Protein AF-A0A2L2XY69-F1 (afdb_monomer_lite)

Organism: Parasteatoda tepidariorum (NCBI:txid114398)

Foldseek 3Di:
DDWDWDFAQFAIWIFDPPPPTDIDGQTGRKGWQDWDDDVVVQWIWTQMGPQRFTKIFRNVCSVCSVVVVNPPDPDDRMDTPPPDGPDPDWDWDDDPNDTDID

pLDDT: mean 90.72, std 9.27, range [58.34, 98.38]

Radius of gyration: 14.06 Å; chains: 1; bounding box: 37×28×40 Å

Structure (mmCIF, N/CA/C/O backbone):
data_AF-A0A2L2XY69-F1
#
_entry.id   AF-A0A2L2XY69-F1
#
loop_
_atom_site.group_PDB
_atom_site.id
_atom_site.type_symbol
_atom_site.label_atom_id
_atom_site.label_alt_id
_atom_site.label_comp_id
_atom_site.label_asym_id
_atom_site.label_entity_id
_atom_site.label_seq_id
_atom_site.pdbx_PDB_ins_code
_atom_site.Cartn_x
_atom_site.Cartn_y
_atom_site.Cartn_z
_atom_site.occupancy
_atom_site.B_iso_or_equiv
_atom_site.auth_seq_id
_atom_site.auth_comp_id
_atom_site.auth_asym_id
_atom_site.auth_atom_id
_atom_site.pdbx_PDB_model_num
ATOM 1 N N . GLY A 1 1 ? -3.193 1.862 -20.840 1.00 62.41 1 GLY A N 1
ATOM 2 C CA . GLY A 1 1 ? -3.247 0.504 -20.261 1.00 62.41 1 GLY A CA 1
ATOM 3 C C . GLY A 1 1 ? -3.417 0.600 -18.757 1.00 62.41 1 GLY A C 1
ATOM 4 O O . GLY A 1 1 ? -3.000 1.598 -18.188 1.00 62.41 1 GLY A O 1
ATOM 5 N N . VAL A 1 2 ? -4.047 -0.393 -18.125 1.00 80.25 2 VAL A N 1
ATOM 6 C CA . VAL A 1 2 ? -4.225 -0.457 -16.659 1.00 80.25 2 VAL A CA 1
ATOM 7 C C . VAL A 1 2 ? -3.011 -1.147 -16.033 1.00 80.25 2 VAL A C 1
ATOM 9 O O . VAL A 1 2 ? -2.671 -2.252 -16.456 1.00 80.25 2 VAL A O 1
ATOM 12 N N . ASN A 1 3 ? -2.389 -0.555 -15.016 1.00 89.44 3 ASN A N 1
ATOM 13 C CA . ASN A 1 3 ? -1.274 -1.176 -14.288 1.00 89.44 3 ASN A CA 1
ATOM 14 C C . ASN A 1 3 ? -1.784 -2.037 -13.125 1.00 89.44 3 ASN A C 1
ATOM 16 O O . ASN A 1 3 ? -2.880 -1.800 -12.623 1.00 89.44 3 ASN A O 1
ATOM 20 N N . LEU A 1 4 ? -1.009 -3.038 -12.701 1.00 92.69 4 LEU A N 1
ATOM 21 C CA . LEU A 1 4 ? -1.381 -3.912 -11.580 1.00 92.69 4 LEU A CA 1
ATOM 22 C C . LEU A 1 4 ? -0.454 -3.679 -10.388 1.00 92.69 4 LEU A C 1
ATOM 24 O O . LEU A 1 4 ? 0.762 -3.809 -10.521 1.00 92.69 4 LEU A O 1
ATOM 28 N N . LEU A 1 5 ? -1.029 -3.373 -9.225 1.00 95.62 5 LEU A N 1
ATOM 29 C CA . LEU A 1 5 ? -0.333 -3.393 -7.939 1.00 95.62 5 LEU A CA 1
ATOM 30 C C . LEU A 1 5 ? -0.499 -4.772 -7.305 1.00 95.62 5 LEU A C 1
ATOM 32 O O . LEU A 1 5 ? -1.617 -5.234 -7.090 1.00 95.62 5 LEU A O 1
ATOM 36 N N . ILE A 1 6 ? 0.618 -5.427 -7.010 1.00 96.81 6 ILE A N 1
ATOM 37 C CA . ILE A 1 6 ? 0.659 -6.811 -6.544 1.00 96.81 6 ILE A CA 1
ATOM 38 C C . ILE A 1 6 ? 1.343 -6.838 -5.183 1.00 96.81 6 ILE A C 1
ATOM 40 O O . ILE A 1 6 ? 2.532 -6.539 -5.055 1.00 96.81 6 ILE A O 1
ATOM 44 N N . GLY A 1 7 ? 0.571 -7.192 -4.162 1.00 97.62 7 GLY A N 1
ATOM 45 C CA . GLY A 1 7 ? 1.051 -7.444 -2.814 1.00 97.62 7 GLY A CA 1
ATOM 46 C C . GLY A 1 7 ? 1.463 -8.902 -2.694 1.00 97.62 7 GLY A C 1
ATOM 47 O O . GLY A 1 7 ? 0.748 -9.792 -3.145 1.00 97.62 7 GLY A O 1
ATOM 48 N N . THR A 1 8 ? 2.627 -9.147 -2.112 1.00 96.81 8 THR A N 1
ATOM 49 C CA . THR A 1 8 ? 3.166 -10.493 -1.903 1.00 96.81 8 THR A CA 1
ATOM 50 C C . THR A 1 8 ? 3.618 -10.654 -0.458 1.00 96.81 8 THR A C 1
ATOM 52 O O . THR A 1 8 ? 3.686 -9.689 0.308 1.00 96.81 8 THR A O 1
ATOM 55 N N . GLU A 1 9 ? 4.020 -11.869 -0.102 1.00 96.94 9 GLU A N 1
ATOM 56 C CA . GLU A 1 9 ? 4.717 -12.164 1.153 1.00 96.94 9 GLU A CA 1
ATOM 57 C C . GLU A 1 9 ? 6.010 -11.350 1.330 1.00 96.94 9 GLU A C 1
ATOM 59 O O . GLU A 1 9 ? 6.389 -11.003 2.447 1.00 96.94 9 GLU A O 1
ATOM 64 N N . ASN A 1 10 ? 6.654 -10.972 0.222 1.00 96.00 10 ASN A N 1
ATOM 65 C CA . ASN A 1 10 ? 7.995 -10.389 0.221 1.00 96.00 10 ASN A CA 1
ATOM 66 C C . ASN A 1 10 ? 8.027 -8.899 -0.137 1.00 96.00 10 ASN A C 1
ATOM 68 O O . ASN A 1 10 ? 9.092 -8.277 -0.082 1.00 96.00 10 ASN A O 1
ATOM 72 N N . GLY A 1 11 ? 6.897 -8.301 -0.510 1.00 97.56 11 GLY A N 1
ATOM 73 C CA . GLY A 1 11 ? 6.866 -6.906 -0.929 1.00 97.56 11 GLY A CA 1
ATOM 74 C C . GLY A 1 11 ? 5.673 -6.504 -1.783 1.00 97.56 11 GLY A C 1
ATOM 75 O O . GLY A 1 11 ? 4.787 -7.307 -2.071 1.00 97.56 11 GLY A O 1
ATOM 76 N N . LEU A 1 12 ? 5.707 -5.242 -2.209 1.00 98.00 12 LEU A N 1
ATOM 77 C CA . LEU A 1 12 ? 4.765 -4.631 -3.142 1.00 98.00 12 LEU A CA 1
ATOM 78 C C . LEU A 1 12 ? 5.450 -4.438 -4.494 1.00 98.00 12 LEU A C 1
ATOM 80 O O . LEU A 1 12 ? 6.543 -3.866 -4.559 1.00 98.00 12 LEU A O 1
ATOM 84 N N . MET A 1 13 ? 4.794 -4.875 -5.562 1.00 96.75 13 MET A N 1
ATOM 85 C CA . MET A 1 13 ? 5.267 -4.752 -6.937 1.00 96.75 13 MET A CA 1
ATOM 86 C C . MET A 1 13 ? 4.248 -4.008 -7.800 1.00 96.75 13 MET A C 1
ATOM 88 O O . MET A 1 13 ? 3.045 -4.125 -7.582 1.00 96.75 13 MET A O 1
ATOM 92 N N . LEU A 1 14 ? 4.727 -3.270 -8.799 1.00 95.12 14 LEU A N 1
ATOM 93 C CA . LEU A 1 14 ? 3.913 -2.738 -9.887 1.00 95.12 14 LEU A CA 1
ATOM 94 C C . LEU A 1 14 ? 4.259 -3.471 -11.180 1.00 95.12 14 LEU A C 1
ATOM 96 O O . LEU A 1 14 ? 5.414 -3.449 -11.598 1.00 95.12 14 LEU A O 1
ATOM 100 N N . LEU A 1 15 ? 3.259 -4.048 -11.841 1.00 94.25 15 LEU A N 1
ATOM 101 C CA . LEU A 1 15 ? 3.348 -4.460 -13.237 1.00 94.25 15 LEU A CA 1
ATOM 102 C C . LEU A 1 15 ? 2.797 -3.340 -14.125 1.00 94.25 15 LEU A C 1
ATOM 104 O O . LEU A 1 15 ? 1.587 -3.102 -14.181 1.00 94.25 15 LEU A O 1
ATOM 108 N N . ASP A 1 16 ? 3.702 -2.662 -14.821 1.00 91.12 16 ASP A N 1
ATOM 109 C CA . ASP A 1 16 ? 3.389 -1.654 -15.824 1.00 91.12 16 ASP A CA 1
ATOM 110 C C . ASP A 1 16 ? 3.042 -2.328 -17.155 1.00 91.12 16 ASP A C 1
ATOM 112 O O . ASP A 1 16 ? 3.892 -2.976 -17.770 1.00 91.12 16 ASP A O 1
ATOM 116 N N . ARG A 1 17 ? 1.787 -2.175 -17.591 1.00 90.19 17 ARG A N 1
ATOM 117 C CA . ARG A 1 17 ? 1.253 -2.735 -18.848 1.00 90.19 17 ARG A CA 1
ATOM 118 C C . ARG A 1 17 ? 1.014 -1.659 -19.909 1.00 90.19 17 ARG A C 1
ATOM 120 O O . ARG A 1 17 ? 0.251 -1.876 -20.847 1.00 90.19 17 ARG A O 1
ATOM 127 N N . SER A 1 18 ? 1.597 -0.472 -19.743 1.00 84.31 18 SER A N 1
ATOM 128 C CA . SER A 1 18 ? 1.512 0.601 -20.740 1.00 84.31 18 SER A CA 1
ATOM 129 C C . SER A 1 18 ? 2.449 0.393 -21.940 1.00 84.31 18 SER A C 1
ATOM 131 O O . SER A 1 18 ? 2.195 0.963 -22.997 1.00 84.31 18 SER A O 1
ATOM 133 N N . GLY A 1 19 ? 3.481 -0.451 -21.797 1.00 80.88 19 GLY A N 1
ATOM 134 C CA . GLY A 1 19 ? 4.436 -0.822 -22.851 1.00 80.88 19 GLY A CA 1
ATOM 135 C C . GLY A 1 19 ? 4.698 -2.334 -22.912 1.00 80.88 19 GLY A C 1
ATOM 136 O O . GLY A 1 19 ? 3.770 -3.127 -22.800 1.00 80.88 19 GLY A O 1
ATOM 137 N N . GLN A 1 20 ? 5.965 -2.750 -23.041 1.00 80.25 20 GLN A N 1
ATOM 138 C CA . GLN A 1 20 ? 6.368 -4.168 -23.173 1.00 80.25 20 GLN A CA 1
ATOM 139 C C . GLN A 1 20 ? 6.161 -5.045 -21.916 1.00 80.25 20 GLN A C 1
ATOM 141 O O . GLN A 1 20 ? 6.539 -6.211 -21.919 1.00 80.25 20 GLN A O 1
ATOM 146 N N . GLY A 1 21 ? 5.558 -4.515 -20.848 1.00 86.06 21 GLY A N 1
ATOM 147 C CA . GLY A 1 21 ? 5.423 -5.218 -19.573 1.00 86.06 21 GLY A CA 1
ATOM 148 C C . GLY A 1 21 ? 6.694 -5.099 -18.737 1.00 86.06 21 GLY A C 1
ATOM 149 O O . GLY A 1 21 ? 7.702 -5.738 -19.023 1.00 86.06 21 GLY A O 1
ATOM 150 N N . LYS A 1 22 ? 6.664 -4.283 -17.681 1.00 91.31 22 LYS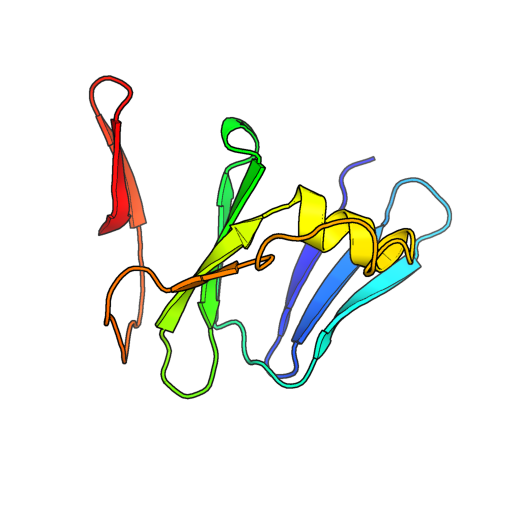 A N 1
ATOM 151 C CA . LYS A 1 22 ? 7.802 -4.141 -16.761 1.00 91.31 22 LYS A CA 1
ATOM 152 C C . LYS A 1 22 ? 7.353 -4.248 -15.316 1.00 91.31 22 LYS A C 1
ATOM 154 O O . LYS A 1 22 ? 6.347 -3.660 -14.931 1.00 91.31 22 LYS A O 1
ATOM 159 N N . VAL A 1 23 ? 8.114 -4.993 -14.520 1.00 92.81 23 VAL A N 1
ATOM 160 C CA . VAL A 1 23 ? 7.859 -5.163 -13.087 1.00 92.81 23 VAL A CA 1
ATOM 161 C C . VAL A 1 23 ? 8.795 -4.259 -12.294 1.00 92.81 23 VAL A C 1
ATOM 163 O O . VAL A 1 23 ? 10.010 -4.280 -12.490 1.00 92.81 23 VAL A O 1
ATOM 166 N N . TYR A 1 24 ? 8.227 -3.478 -11.382 1.00 93.69 24 TYR A N 1
ATOM 167 C CA . TYR A 1 24 ? 8.953 -2.612 -10.461 1.00 93.69 24 TYR A CA 1
ATOM 168 C C . TYR A 1 24 ? 8.691 -3.054 -9.028 1.00 93.69 24 TYR A C 1
ATOM 170 O O . TYR A 1 24 ? 7.541 -3.123 -8.597 1.00 93.69 24 TYR A O 1
ATOM 178 N N . GLN A 1 25 ? 9.748 -3.317 -8.264 1.00 94.81 25 GLN A N 1
ATOM 179 C CA . GLN A 1 25 ? 9.621 -3.528 -6.827 1.00 94.81 25 GLN A CA 1
ATOM 180 C C . GLN A 1 25 ? 9.506 -2.170 -6.127 1.00 94.81 25 GLN A C 1
ATOM 182 O O . GLN A 1 25 ? 10.440 -1.373 -6.157 1.00 94.81 25 GLN A O 1
ATOM 187 N N . LEU A 1 26 ? 8.362 -1.909 -5.496 1.00 95.38 26 LEU A N 1
ATOM 188 C CA . LEU A 1 26 ? 8.083 -0.648 -4.806 1.00 95.38 26 LEU A CA 1
ATOM 189 C C . LEU A 1 26 ? 8.478 -0.717 -3.330 1.00 95.38 26 LEU A C 1
ATOM 191 O O . LEU A 1 26 ? 9.057 0.211 -2.771 1.00 95.38 26 LEU A O 1
ATOM 195 N N . ILE A 1 27 ? 8.158 -1.828 -2.671 1.00 96.19 27 ILE A N 1
ATOM 196 C CA . ILE A 1 27 ? 8.471 -2.052 -1.259 1.00 96.19 27 ILE A CA 1
ATOM 197 C C . ILE A 1 27 ? 9.014 -3.465 -1.132 1.00 96.19 27 ILE A C 1
ATOM 199 O O . ILE A 1 27 ? 8.429 -4.401 -1.669 1.00 96.19 27 ILE A O 1
ATOM 203 N N . SER A 1 28 ? 10.120 -3.623 -0.414 1.00 96.06 28 SER A N 1
ATOM 204 C CA . SER A 1 28 ? 10.740 -4.918 -0.145 1.00 96.06 28 SER A CA 1
ATOM 205 C C . SER A 1 28 ? 10.547 -5.333 1.314 1.00 96.06 28 SER A C 1
ATOM 207 O O . SER A 1 28 ? 10.319 -4.494 2.188 1.00 96.06 28 SER A O 1
ATOM 209 N N . ARG A 1 29 ? 10.642 -6.643 1.572 1.00 96.81 29 ARG A N 1
ATOM 210 C CA . ARG A 1 29 ? 10.673 -7.261 2.912 1.00 96.81 29 ARG A CA 1
ATOM 211 C C . ARG A 1 29 ? 9.471 -6.898 3.784 1.00 96.81 29 ARG A C 1
ATOM 213 O O . ARG A 1 29 ? 9.584 -6.716 4.994 1.00 96.81 29 ARG A O 1
ATOM 220 N N . ARG A 1 30 ? 8.304 -6.770 3.160 1.00 97.62 30 ARG A N 1
ATOM 221 C CA . ARG A 1 30 ? 7.047 -6.499 3.851 1.00 97.62 30 ARG A CA 1
ATOM 222 C C . ARG A 1 30 ? 5.937 -7.314 3.210 1.00 97.62 30 ARG A C 1
ATOM 224 O O . ARG A 1 30 ? 5.632 -7.094 2.047 1.00 97.62 30 ARG A O 1
ATOM 231 N N . LYS A 1 31 ? 5.321 -8.197 3.994 1.00 98.25 31 LYS A N 1
ATOM 232 C CA . LYS A 1 31 ? 4.127 -8.951 3.602 1.00 98.25 31 LYS A CA 1
ATOM 233 C C . LYS A 1 31 ? 2.935 -8.015 3.414 1.00 98.25 31 LYS A C 1
ATOM 235 O O . LYS A 1 31 ? 2.663 -7.209 4.304 1.00 98.25 31 LYS A O 1
ATOM 240 N N . PHE A 1 32 ? 2.213 -8.142 2.309 1.00 98.25 32 PHE A N 1
ATOM 241 C CA . PHE A 1 32 ? 0.942 -7.456 2.056 1.00 98.25 32 PHE A CA 1
ATOM 242 C C . PHE A 1 32 ? -0.175 -8.498 2.019 1.00 98.25 32 PHE A C 1
ATOM 244 O O . PHE A 1 32 ? -0.142 -9.389 1.179 1.00 98.25 32 PHE A O 1
ATOM 251 N N . ARG A 1 33 ? -1.124 -8.414 2.959 1.00 97.12 33 ARG A N 1
ATOM 252 C CA . ARG A 1 33 ? -2.214 -9.396 3.114 1.00 97.12 33 ARG A CA 1
ATOM 253 C C . ARG A 1 33 ? -3.501 -8.948 2.437 1.00 97.12 33 ARG A C 1
ATOM 255 O O . ARG A 1 33 ? -4.151 -9.738 1.771 1.00 97.12 33 ARG A O 1
ATOM 262 N N . GLN A 1 34 ? -3.837 -7.676 2.603 1.00 97.56 34 GLN A N 1
ATOM 263 C CA . GLN A 1 34 ? -4.975 -7.038 1.958 1.00 97.56 34 GLN A CA 1
ATOM 264 C C . GLN A 1 34 ? -4.547 -5.661 1.474 1.00 97.56 34 GLN A C 1
ATOM 266 O O . GLN A 1 34 ? -3.728 -4.999 2.121 1.00 97.56 34 GLN A O 1
ATOM 271 N N . MET A 1 35 ? -5.085 -5.247 0.333 1.00 98.00 35 MET A N 1
ATOM 272 C CA . MET A 1 35 ? -4.819 -3.955 -0.279 1.00 98.00 35 MET A CA 1
ATOM 273 C C . MET A 1 35 ? -6.088 -3.427 -0.934 1.00 98.00 35 MET A C 1
ATOM 275 O O . MET A 1 35 ? -6.797 -4.189 -1.583 1.00 98.00 35 MET A O 1
ATOM 279 N N . GLU A 1 36 ? -6.314 -2.125 -0.822 1.00 97.00 36 GLU A N 1
ATOM 280 C CA . GLU A 1 36 ? -7.385 -1.422 -1.517 1.00 97.00 36 GLU A CA 1
ATOM 281 C C . GLU A 1 36 ? -6.868 -0.080 -2.034 1.00 97.00 36 GLU A C 1
ATOM 283 O O . GLU A 1 36 ? -6.206 0.673 -1.312 1.00 97.00 36 GLU A O 1
ATOM 288 N N . VAL A 1 37 ? -7.122 0.197 -3.313 1.00 95.88 37 VAL A N 1
ATOM 289 C CA . VAL A 1 37 ? -6.685 1.427 -3.979 1.00 95.88 37 VAL A CA 1
ATOM 290 C C . VAL A 1 37 ? -7.843 2.413 -3.996 1.00 95.88 37 VAL A C 1
ATOM 292 O O . VAL A 1 37 ? -8.886 2.140 -4.581 1.00 95.88 37 VAL A O 1
ATOM 295 N N . LEU A 1 38 ? -7.622 3.590 -3.415 1.00 95.06 38 LEU A N 1
ATOM 296 C CA . LEU A 1 38 ? -8.540 4.718 -3.482 1.00 95.06 38 LEU A CA 1
ATOM 297 C C . LEU A 1 38 ? -7.957 5.779 -4.419 1.00 95.06 38 LEU A C 1
ATOM 299 O O . LEU A 1 38 ? -7.299 6.727 -3.982 1.00 95.06 38 LEU A O 1
ATOM 303 N N . ASP A 1 39 ? -8.184 5.597 -5.720 1.00 89.94 39 ASP A N 1
ATOM 304 C CA . ASP A 1 39 ? -7.574 6.421 -6.775 1.00 89.94 39 ASP A CA 1
ATOM 305 C C . ASP A 1 39 ? -7.986 7.901 -6.666 1.00 89.94 39 ASP A C 1
ATOM 307 O O . ASP A 1 39 ? -7.145 8.795 -6.698 1.00 89.94 39 ASP A O 1
ATOM 311 N N . GLY A 1 40 ? -9.264 8.169 -6.366 1.00 91.56 40 GLY A N 1
ATOM 312 C CA . GLY A 1 40 ? -9.764 9.533 -6.145 1.00 91.56 40 GLY A CA 1
ATOM 313 C C . GLY A 1 40 ? -9.107 10.269 -4.968 1.00 91.56 40 GLY A C 1
ATOM 314 O O . GLY A 1 40 ? -9.117 11.496 -4.929 1.00 91.56 40 GLY A O 1
ATOM 315 N N . GLN A 1 41 ? -8.512 9.538 -4.021 1.00 93.25 41 GLN A N 1
ATOM 316 C CA . GLN A 1 41 ? -7.763 10.084 -2.887 1.00 93.25 41 GLN A CA 1
ATOM 317 C C . GLN A 1 41 ? -6.242 9.964 -3.073 1.00 93.25 41 GLN A C 1
ATOM 319 O O . GLN A 1 41 ? -5.488 10.446 -2.229 1.00 93.25 41 GLN A O 1
ATOM 324 N N . ASN A 1 42 ? -5.780 9.347 -4.165 1.00 94.50 42 ASN A N 1
ATOM 325 C CA . ASN A 1 42 ? -4.372 9.092 -4.454 1.00 94.50 42 ASN A CA 1
ATOM 326 C C . ASN A 1 42 ? -3.662 8.274 -3.347 1.00 94.50 42 ASN A C 1
ATOM 328 O O . ASN A 1 42 ? -2.494 8.524 -3.020 1.00 94.50 42 ASN A O 1
ATOM 332 N N . ILE A 1 43 ? -4.363 7.292 -2.758 1.00 96.38 43 ILE A N 1
ATOM 333 C CA . ILE A 1 43 ? -3.841 6.441 -1.674 1.00 96.38 43 ILE A CA 1
ATOM 334 C C . ILE A 1 43 ? -4.081 4.942 -1.897 1.00 96.38 43 ILE A C 1
ATOM 336 O O . ILE A 1 43 ? -5.009 4.522 -2.584 1.00 96.38 43 ILE A O 1
ATOM 340 N N . LEU A 1 44 ? -3.238 4.134 -1.257 1.00 97.62 44 LEU A N 1
ATOM 341 C CA . LEU A 1 44 ? -3.366 2.686 -1.119 1.00 97.62 44 LEU A CA 1
ATOM 342 C C . LEU A 1 44 ? -3.467 2.336 0.371 1.00 97.62 44 LEU A C 1
ATOM 344 O O . LEU A 1 44 ? -2.533 2.599 1.131 1.00 97.62 44 LEU A O 1
ATOM 348 N N . VAL A 1 45 ? -4.569 1.716 0.782 1.00 97.88 45 VAL A N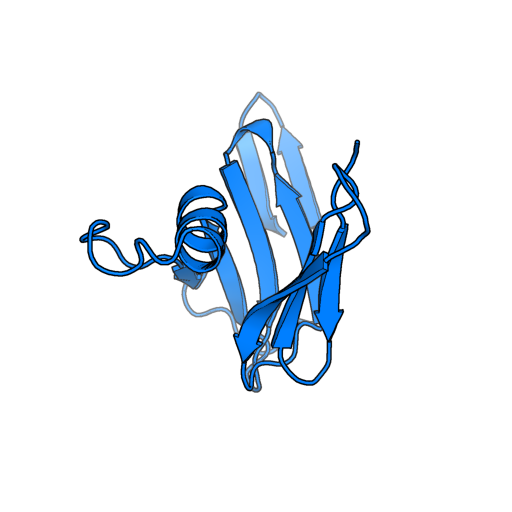 1
ATOM 349 C CA . VAL A 1 45 ? -4.774 1.210 2.147 1.00 97.88 45 VAL A CA 1
ATOM 350 C C . VAL A 1 45 ? -4.391 -0.263 2.185 1.00 97.88 45 VAL A C 1
ATOM 352 O O . VAL A 1 45 ? -4.694 -1.013 1.260 1.00 97.88 45 VAL A O 1
ATOM 355 N N . THR A 1 46 ? -3.668 -0.692 3.219 1.00 98.25 46 THR A N 1
ATOM 356 C CA . THR A 1 46 ? -3.154 -2.066 3.305 1.00 98.25 46 THR A CA 1
ATOM 357 C C . THR A 1 46 ? -3.237 -2.626 4.708 1.00 98.25 46 THR A C 1
ATOM 359 O O . THR A 1 46 ? -2.992 -1.896 5.662 1.00 98.25 46 THR A O 1
ATOM 362 N N . VAL A 1 47 ? -3.410 -3.942 4.816 1.00 98.38 47 VAL A N 1
ATOM 363 C CA . VAL A 1 47 ? -2.960 -4.721 5.977 1.00 98.38 47 VAL A CA 1
ATOM 364 C C . VAL A 1 47 ? -1.611 -5.318 5.620 1.00 98.38 47 VAL A C 1
ATOM 366 O O . VAL A 1 47 ? -1.499 -6.143 4.707 1.00 98.38 47 VAL A O 1
ATOM 369 N N . SER A 1 48 ? -0.558 -4.866 6.301 1.00 98.06 48 SER A N 1
ATOM 370 C CA . SER A 1 48 ? 0.805 -5.228 5.915 1.00 98.06 48 SER A CA 1
ATOM 371 C C . SER A 1 48 ? 1.805 -5.300 7.072 1.00 98.06 48 SER A C 1
ATOM 373 O O . SER A 1 48 ? 1.627 -4.730 8.155 1.00 98.06 48 SER A O 1
ATOM 375 N N . GLY A 1 49 ? 2.921 -5.979 6.803 1.00 97.62 49 GLY A N 1
ATOM 376 C CA . GLY A 1 49 ? 4.011 -6.234 7.739 1.00 97.62 49 GLY A CA 1
ATOM 377 C C . GLY A 1 49 ? 3.703 -7.328 8.757 1.00 97.62 49 GLY A C 1
ATOM 378 O O . GLY A 1 49 ? 2.603 -7.865 8.819 1.00 97.62 49 GLY A O 1
ATOM 379 N N . GLU A 1 50 ? 4.701 -7.636 9.577 1.00 96.62 50 GLU A N 1
ATOM 380 C CA . GLU A 1 50 ? 4.648 -8.709 10.576 1.00 96.62 50 GLU A CA 1
ATOM 381 C C . GLU A 1 50 ? 3.554 -8.481 11.628 1.00 96.62 50 GLU A C 1
ATOM 383 O O . GLU A 1 50 ? 2.753 -9.367 11.910 1.00 96.62 50 GLU A O 1
ATOM 388 N N . LYS A 1 51 ? 3.428 -7.238 12.107 1.00 97.25 51 LYS A N 1
ATOM 389 C CA . LYS A 1 51 ? 2.390 -6.820 13.065 1.00 97.25 51 LYS A CA 1
ATOM 390 C C . LYS A 1 51 ? 1.000 -6.625 12.447 1.00 97.25 51 LYS A C 1
ATOM 392 O O . LYS A 1 51 ? 0.103 -6.173 13.150 1.00 97.25 51 LYS A O 1
ATOM 397 N N . CYS A 1 52 ? 0.833 -6.900 11.149 1.00 97.38 52 CYS A N 1
ATOM 398 C CA . CYS A 1 52 ? -0.440 -6.768 10.428 1.00 97.38 52 CYS A CA 1
ATOM 399 C C . CYS A 1 52 ? -1.109 -5.409 10.678 1.00 97.38 52 CYS A C 1
ATOM 401 O O . CYS A 1 52 ? -2.246 -5.328 11.132 1.00 97.38 52 CYS A O 1
ATOM 403 N N . ARG A 1 53 ? -0.353 -4.329 10.463 1.00 97.62 53 ARG A N 1
ATOM 404 C CA . ARG A 1 53 ? -0.848 -2.968 10.696 1.00 97.62 53 ARG A CA 1
ATOM 405 C C . ARG A 1 53 ? -1.660 -2.504 9.506 1.00 97.62 53 ARG A C 1
ATOM 407 O O . ARG A 1 53 ? -1.250 -2.767 8.369 1.00 97.62 53 ARG A O 1
ATOM 414 N N . VAL A 1 54 ? -2.709 -1.730 9.773 1.00 97.88 54 VAL A N 1
ATOM 415 C CA . VAL A 1 54 ? -3.346 -0.952 8.715 1.00 97.88 54 VAL A CA 1
ATOM 416 C C . VAL A 1 54 ? -2.459 0.246 8.387 1.00 97.88 54 VAL A C 1
ATOM 418 O O . VAL A 1 54 ? -2.066 1.016 9.267 1.00 97.88 54 VAL 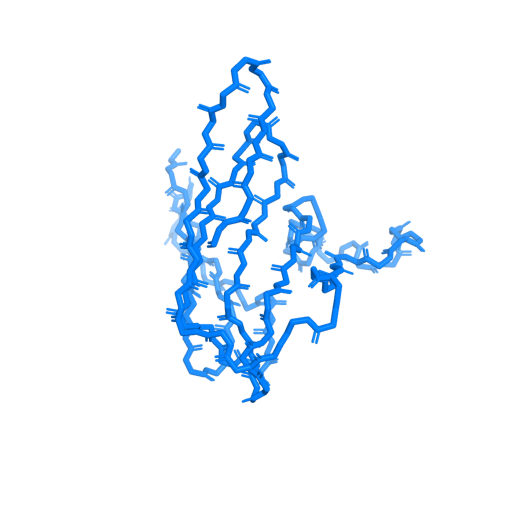A O 1
ATOM 421 N N . ARG A 1 55 ? -2.069 0.372 7.122 1.00 97.19 55 ARG A N 1
ATOM 422 C CA . ARG A 1 55 ? -1.149 1.407 6.647 1.00 97.19 55 ARG A CA 1
ATOM 423 C C . ARG A 1 55 ? -1.659 2.020 5.357 1.00 97.19 55 ARG A C 1
ATOM 425 O O . ARG A 1 55 ? -2.014 1.290 4.435 1.00 97.19 55 ARG A O 1
ATOM 432 N N . VAL A 1 56 ? -1.612 3.344 5.302 1.00 97.44 56 VAL A N 1
ATOM 433 C CA . VAL A 1 56 ? -1.936 4.152 4.129 1.00 97.44 56 VAL A CA 1
ATOM 434 C C . VAL A 1 56 ? -0.634 4.551 3.449 1.00 97.44 56 VAL A C 1
ATOM 436 O O . VAL A 1 56 ? 0.263 5.097 4.090 1.00 97.44 56 VAL A O 1
ATOM 439 N N . TYR A 1 57 ? -0.525 4.263 2.159 1.00 97.19 57 TYR A N 1
ATOM 440 C CA . TYR A 1 57 ? 0.566 4.677 1.285 1.00 97.19 57 TYR A CA 1
ATOM 441 C C . TYR A 1 57 ? 0.063 5.740 0.316 1.00 97.19 57 TYR A C 1
ATOM 443 O O . TYR A 1 57 ? -1.017 5.589 -0.250 1.00 97.19 57 TYR A O 1
ATOM 451 N N . TYR A 1 58 ? 0.861 6.774 0.070 1.00 95.31 58 TYR A N 1
ATOM 452 C CA . TYR A 1 58 ? 0.571 7.727 -0.998 1.00 95.31 58 TYR A CA 1
ATOM 453 C C . TYR A 1 58 ? 0.974 7.125 -2.347 1.00 95.31 58 TYR A C 1
ATOM 455 O O . TYR A 1 58 ? 2.116 6.692 -2.527 1.00 95.31 58 TYR A O 1
ATOM 463 N N . LEU A 1 59 ? 0.055 7.104 -3.314 1.00 94.38 59 LEU A N 1
ATOM 464 C CA . LEU A 1 59 ? 0.340 6.559 -4.646 1.00 94.38 59 LEU A CA 1
ATOM 465 C C . LEU A 1 59 ? 1.361 7.424 -5.401 1.00 94.38 59 LEU A C 1
ATOM 467 O O . LEU A 1 59 ? 2.178 6.885 -6.146 1.00 94.38 59 LEU A O 1
ATOM 471 N N . SER A 1 60 ? 1.390 8.741 -5.159 1.00 91.50 60 SER A N 1
ATOM 472 C CA . SER A 1 60 ? 2.429 9.632 -5.703 1.00 91.50 60 SER A CA 1
ATOM 473 C C . SER A 1 60 ? 3.834 9.231 -5.246 1.00 91.50 60 SER A C 1
ATOM 475 O O . SER A 1 60 ? 4.752 9.177 -6.064 1.00 91.50 60 SER A O 1
ATOM 477 N N . TRP A 1 61 ? 3.978 8.852 -3.975 1.00 92.69 61 TRP A N 1
ATOM 478 C CA . TRP A 1 61 ? 5.243 8.372 -3.424 1.00 92.69 61 TRP A CA 1
ATOM 479 C C . TRP A 1 61 ? 5.621 6.989 -3.964 1.00 92.69 61 TRP A C 1
ATOM 481 O O . TRP A 1 61 ? 6.776 6.708 -4.258 1.00 92.69 61 TRP A O 1
ATOM 491 N N . LEU A 1 62 ? 4.652 6.092 -4.162 1.00 93.00 62 LEU A N 1
ATOM 492 C CA . LEU A 1 62 ? 4.934 4.822 -4.839 1.00 93.00 62 LEU A CA 1
ATOM 493 C C . LEU A 1 62 ? 5.368 5.044 -6.296 1.00 93.00 62 LEU A C 1
ATOM 495 O O . LEU A 1 62 ? 6.225 4.323 -6.805 1.00 93.00 62 LEU A O 1
ATOM 499 N N . ARG A 1 63 ? 4.819 6.062 -6.965 1.00 90.06 63 ARG A N 1
ATOM 500 C CA . ARG A 1 63 ? 5.209 6.438 -8.326 1.00 90.06 63 ARG A CA 1
ATOM 501 C C . ARG A 1 63 ? 6.626 7.017 -8.389 1.00 90.06 63 ARG A C 1
ATOM 503 O O . ARG A 1 63 ? 7.349 6.702 -9.336 1.00 90.06 63 ARG A O 1
ATOM 510 N N . SER A 1 64 ? 7.047 7.818 -7.409 1.00 89.69 64 SER A N 1
ATOM 511 C CA . SER A 1 64 ? 8.403 8.396 -7.379 1.00 89.69 64 SER A CA 1
ATOM 512 C C . SER A 1 64 ? 9.498 7.324 -7.308 1.00 89.69 64 SER A C 1
ATOM 514 O O . SER A 1 64 ? 10.528 7.464 -7.972 1.00 89.69 64 SER A O 1
ATOM 516 N N . LYS A 1 65 ? 9.219 6.181 -6.667 1.00 87.56 65 LYS A N 1
ATOM 517 C CA . LYS A 1 65 ? 10.109 5.004 -6.641 1.00 87.56 65 LYS A CA 1
ATOM 518 C C . LYS A 1 65 ? 10.421 4.415 -8.008 1.00 87.56 65 LYS A C 1
ATOM 520 O O . LYS A 1 65 ? 11.512 3.897 -8.237 1.00 87.56 65 L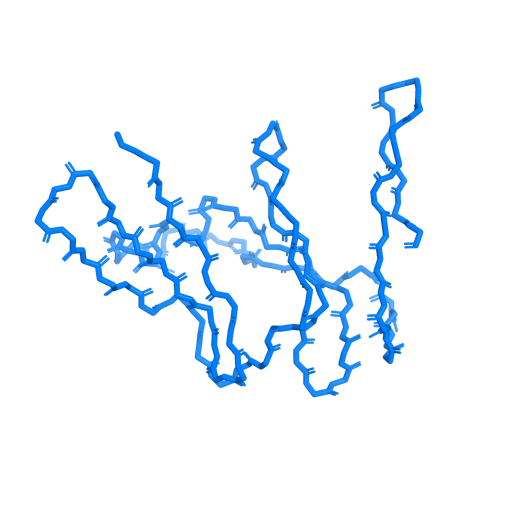YS A O 1
ATOM 525 N N . ILE A 1 66 ? 9.470 4.495 -8.933 1.00 87.94 66 ILE A N 1
ATOM 526 C CA . ILE A 1 66 ? 9.634 4.008 -10.308 1.00 87.94 66 ILE A CA 1
ATOM 527 C C . ILE A 1 66 ? 10.479 4.995 -11.107 1.00 87.94 66 ILE A C 1
ATOM 529 O O . ILE A 1 66 ? 11.389 4.599 -11.834 1.00 87.94 66 ILE A O 1
ATOM 533 N N . LEU A 1 67 ? 10.188 6.286 -10.934 1.00 82.38 67 LEU A N 1
ATOM 534 C CA . LEU A 1 67 ? 10.891 7.390 -11.586 1.00 82.38 67 LEU A CA 1
ATOM 535 C C . LEU A 1 67 ? 12.279 7.650 -10.979 1.00 82.38 67 LEU A C 1
ATOM 537 O O . LEU A 1 67 ? 13.031 8.458 -11.517 1.00 82.38 67 LEU A O 1
ATOM 541 N N . ARG A 1 68 ? 12.625 6.957 -9.884 1.00 76.69 68 ARG A N 1
ATOM 542 C CA . ARG A 1 68 ? 13.853 7.143 -9.096 1.00 76.69 68 ARG A CA 1
ATOM 543 C C . ARG A 1 68 ? 14.028 8.587 -8.613 1.00 76.69 68 ARG A C 1
ATOM 545 O O . ARG A 1 68 ? 15.142 9.094 -8.543 1.00 76.69 68 ARG A O 1
ATOM 552 N N . THR A 1 69 ? 12.926 9.237 -8.246 1.00 69.81 69 THR A N 1
ATOM 553 C CA . THR A 1 69 ? 12.904 10.605 -7.698 1.00 69.81 69 THR A CA 1
ATOM 554 C C . THR A 1 69 ? 12.775 10.631 -6.168 1.00 69.81 69 THR A C 1
ATOM 556 O O . THR A 1 69 ? 12.428 11.661 -5.593 1.00 69.81 69 THR A O 1
ATOM 559 N N . ASP A 1 70 ? 13.102 9.514 -5.504 1.00 60.03 70 ASP A N 1
ATOM 560 C CA . ASP A 1 70 ? 12.913 9.213 -4.069 1.00 60.03 70 ASP A CA 1
ATOM 561 C C . ASP A 1 70 ? 13.512 10.229 -3.065 1.00 60.03 70 ASP A C 1
ATOM 563 O O . ASP A 1 70 ? 13.260 10.116 -1.868 1.00 60.03 70 ASP A O 1
ATOM 567 N N . GLY A 1 71 ? 14.269 11.236 -3.517 1.00 58.34 71 GLY A N 1
ATOM 568 C CA . GLY A 1 71 ? 14.840 12.302 -2.680 1.00 58.34 71 GLY A CA 1
ATOM 569 C C . GLY A 1 71 ? 14.121 13.658 -2.733 1.00 58.34 71 GLY A C 1
ATOM 570 O O . GLY A 1 71 ? 14.497 14.561 -1.990 1.00 58.34 71 GLY A O 1
ATOM 571 N N . ILE A 1 72 ? 13.119 13.836 -3.602 1.00 62.97 72 ILE A N 1
ATOM 572 C CA . ILE A 1 72 ? 12.430 15.133 -3.772 1.00 62.97 72 ILE A CA 1
ATOM 573 C C . ILE A 1 72 ? 11.289 15.299 -2.754 1.00 62.97 72 ILE A C 1
ATOM 575 O O . ILE A 1 72 ? 11.016 16.407 -2.285 1.00 62.97 72 ILE A O 1
ATOM 579 N N . GLU A 1 73 ? 10.624 14.207 -2.370 1.00 62.12 73 GLU A N 1
ATOM 580 C CA . GLU A 1 73 ? 9.502 14.258 -1.432 1.00 62.12 73 GLU A CA 1
ATOM 581 C C . GLU A 1 73 ? 9.986 14.281 0.026 1.00 62.12 73 GLU A C 1
ATOM 583 O O . GLU A 1 73 ? 10.475 13.292 0.563 1.00 62.12 73 GLU A O 1
ATOM 588 N N . LYS A 1 74 ? 9.800 15.420 0.705 1.00 65.81 74 LYS A N 1
ATOM 589 C CA . LYS A 1 74 ? 10.171 15.609 2.124 1.00 65.81 74 LYS A CA 1
ATOM 590 C C . LYS A 1 74 ? 9.258 14.882 3.126 1.00 65.81 74 LYS A C 1
ATOM 592 O O . LYS A 1 74 ? 9.541 14.894 4.321 1.00 65.81 74 LYS A O 1
ATOM 597 N N . ARG A 1 75 ? 8.129 14.319 2.684 1.00 72.50 75 ARG A N 1
ATOM 598 C CA . ARG A 1 75 ? 7.121 13.696 3.560 1.00 72.50 75 ARG A CA 1
ATOM 599 C C . ARG A 1 75 ? 7.282 12.180 3.579 1.00 72.50 75 ARG A C 1
ATOM 601 O O . ARG A 1 75 ? 7.637 11.576 2.573 1.00 72.50 75 ARG A O 1
ATOM 608 N N . SER A 1 76 ? 6.970 11.563 4.720 1.00 83.94 76 SER A N 1
ATOM 609 C CA . SER A 1 76 ? 6.852 10.105 4.802 1.00 83.94 76 SER A CA 1
ATOM 610 C C . SER A 1 76 ? 5.829 9.618 3.776 1.00 83.94 76 SER A C 1
ATOM 612 O O . SER A 1 76 ? 4.679 10.053 3.787 1.00 83.94 76 SE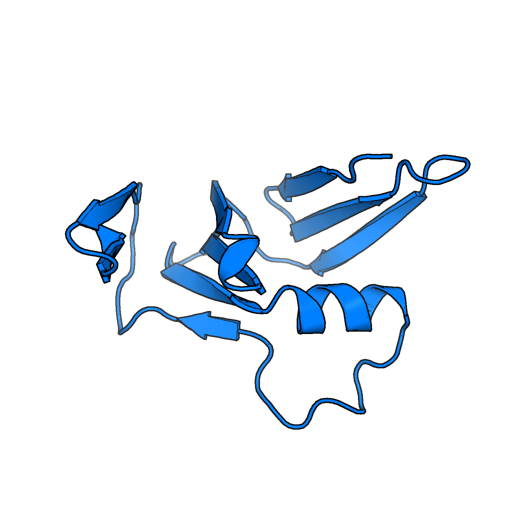R A O 1
ATOM 614 N N . GLY A 1 77 ? 6.241 8.694 2.910 1.00 92.31 77 GLY A N 1
ATOM 615 C CA . GLY A 1 77 ? 5.398 8.119 1.862 1.00 92.31 77 GLY A CA 1
ATOM 616 C C . GLY A 1 77 ? 4.249 7.237 2.349 1.00 92.31 77 GLY A C 1
ATOM 617 O O . GLY A 1 77 ? 3.451 6.747 1.548 1.00 92.31 77 GLY A O 1
ATOM 618 N N . TRP A 1 78 ? 4.184 7.000 3.658 1.00 95.38 78 TRP A N 1
ATOM 619 C CA . TRP A 1 78 ? 3.161 6.196 4.303 1.00 95.38 78 TRP A CA 1
ATOM 620 C C . TRP A 1 78 ? 2.939 6.601 5.760 1.00 95.38 78 TRP A C 1
ATOM 622 O O . TRP A 1 78 ? 3.789 7.236 6.390 1.00 95.38 78 TRP A O 1
ATOM 632 N N . ILE A 1 79 ? 1.798 6.179 6.299 1.00 96.25 79 ILE A N 1
ATOM 633 C CA . ILE A 1 79 ? 1.346 6.424 7.674 1.00 96.25 79 ILE A CA 1
ATOM 634 C C . ILE A 1 79 ? 0.594 5.176 8.177 1.00 96.25 79 ILE A C 1
ATOM 636 O O . ILE A 1 79 ? -0.135 4.546 7.413 1.00 96.25 79 ILE A O 1
ATOM 640 N N . ASN A 1 80 ? 0.773 4.787 9.447 1.00 96.50 80 ASN A N 1
ATOM 641 C CA . ASN A 1 80 ? -0.089 3.764 10.063 1.00 96.50 80 ASN A CA 1
ATOM 642 C C . ASN A 1 80 ? -1.427 4.400 10.471 1.00 96.50 80 ASN A C 1
ATOM 644 O O . ASN A 1 80 ? -1.447 5.541 10.931 1.00 96.50 80 ASN A O 1
ATOM 648 N N . VAL A 1 81 ? -2.524 3.658 10.347 1.00 95.38 81 VAL A N 1
ATOM 649 C CA . VAL A 1 81 ? -3.825 4.093 10.867 1.00 95.38 81 VAL A CA 1
ATOM 650 C C . VAL A 1 81 ? -3.842 3.860 12.376 1.00 95.38 81 VAL A C 1
ATOM 652 O O . VAL A 1 81 ? -4.072 2.741 12.836 1.00 95.38 81 VAL A O 1
ATOM 655 N N . GLY A 1 82 ? -3.532 4.912 13.136 1.00 92.19 82 GLY A N 1
ATOM 656 C CA . GLY A 1 82 ? -3.399 4.840 14.591 1.00 92.19 82 GLY A CA 1
ATOM 657 C C . GLY A 1 82 ? -2.424 3.744 15.040 1.00 92.19 82 GLY A C 1
ATOM 658 O O . GLY A 1 82 ? -1.431 3.453 14.363 1.00 92.19 82 GLY A O 1
ATOM 659 N N . ASP A 1 83 ? -2.750 3.106 16.164 1.00 93.12 83 ASP A N 1
ATOM 660 C CA . ASP A 1 83 ? -1.965 2.017 16.761 1.00 93.12 83 ASP A CA 1
ATOM 661 C C . ASP A 1 83 ? -2.519 0.613 16.458 1.00 93.12 83 ASP A C 1
ATOM 663 O O . ASP A 1 83 ? -2.128 -0.368 17.097 1.00 93.12 83 ASP A O 1
ATOM 667 N N . LEU A 1 84 ? -3.383 0.498 15.439 1.00 92.38 84 LEU A N 1
ATOM 668 C CA . LEU A 1 84 ? -4.015 -0.758 15.028 1.00 92.38 84 LEU A CA 1
ATOM 669 C C . LEU A 1 84 ? -2.969 -1.817 14.638 1.00 92.38 84 LEU A C 1
ATOM 671 O O . LEU A 1 84 ? -2.124 -1.612 13.758 1.00 92.38 84 LEU A O 1
ATOM 675 N N . GLN A 1 85 ? -3.037 -2.976 15.293 1.00 94.06 85 GLN A N 1
ATOM 676 C CA . GLN A 1 85 ? -2.177 -4.143 15.077 1.00 94.06 85 GLN A CA 1
ATOM 677 C C . GLN A 1 85 ? -3.028 -5.409 15.021 1.00 94.06 85 GLN A C 1
ATOM 679 O O . GLN A 1 85 ? -4.167 -5.412 15.480 1.00 94.06 85 GLN A O 1
ATOM 684 N N . CYS A 1 86 ? -2.464 -6.481 14.465 1.00 96.25 86 CYS A N 1
ATOM 685 C CA . CYS A 1 86 ? -3.149 -7.765 14.308 1.00 96.25 86 CYS A CA 1
ATOM 686 C C . CYS A 1 86 ? -4.431 -7.678 13.459 1.00 96.25 86 CYS A C 1
ATOM 688 O O . CYS A 1 86 ? -5.306 -8.529 13.591 1.00 96.25 86 CYS A O 1
ATOM 690 N N . ALA A 1 87 ? -4.536 -6.682 12.568 1.00 96.38 87 ALA A N 1
ATOM 691 C CA . ALA A 1 87 ? -5.673 -6.565 11.665 1.00 96.38 87 ALA A CA 1
ATOM 692 C C . ALA A 1 87 ? -5.708 -7.769 10.714 1.00 96.38 87 ALA A C 1
ATOM 694 O O . ALA A 1 87 ? -4.689 -8.148 10.126 1.00 96.38 87 ALA A O 1
ATOM 695 N N . ILE A 1 88 ? -6.885 -8.376 10.587 1.00 95.25 88 ILE A N 1
ATOM 696 C CA . ILE A 1 88 ? -7.122 -9.523 9.701 1.00 95.25 88 ILE A CA 1
ATOM 697 C C . ILE A 1 88 ? -7.752 -9.045 8.394 1.00 95.25 88 ILE A C 1
ATOM 699 O O . ILE A 1 88 ? -7.380 -9.520 7.323 1.00 95.25 88 ILE A O 1
ATOM 703 N N . HIS A 1 89 ? -8.657 -8.076 8.500 1.00 95.25 89 HIS A N 1
ATOM 704 C CA . HIS A 1 89 ? -9.409 -7.500 7.402 1.00 95.25 89 HIS A CA 1
ATOM 705 C C . HIS A 1 89 ? -9.640 -6.007 7.665 1.00 95.25 89 HIS A C 1
ATOM 707 O O . HIS A 1 89 ? -9.523 -5.568 8.810 1.00 95.25 89 HIS A O 1
ATOM 713 N N . PHE A 1 90 ? -9.940 -5.254 6.612 1.00 96.00 90 PHE A N 1
ATOM 714 C CA . PHE A 1 90 ? -10.569 -3.941 6.705 1.00 96.00 90 PHE A CA 1
ATOM 715 C C . PHE A 1 90 ? -11.592 -3.776 5.584 1.00 96.00 90 PHE A C 1
ATOM 717 O O . PHE A 1 90 ? -11.433 -4.376 4.517 1.00 96.00 90 PHE A O 1
ATOM 724 N N . GLU A 1 91 ? -12.565 -2.906 5.800 1.00 95.19 91 GLU A N 1
ATOM 725 C CA . GLU A 1 91 ? -13.499 -2.445 4.777 1.00 95.19 91 GLU A CA 1
ATOM 726 C C . GLU A 1 91 ? -13.546 -0.915 4.758 1.00 95.19 91 GLU A C 1
ATOM 728 O O . GLU A 1 91 ? -13.472 -0.254 5.799 1.00 95.19 91 GLU A O 1
ATOM 733 N N . ILE A 1 92 ? -13.645 -0.340 3.558 1.00 91.94 92 ILE A N 1
ATOM 734 C CA . ILE A 1 92 ? -13.834 1.098 3.379 1.00 91.94 92 ILE A CA 1
ATOM 735 C C . ILE A 1 92 ? -15.300 1.359 3.050 1.00 91.94 92 ILE A C 1
ATOM 737 O O . ILE A 1 92 ? -15.782 1.000 1.979 1.00 91.94 92 ILE A O 1
ATOM 741 N N . VAL A 1 93 ? -15.997 2.035 3.960 1.00 92.88 93 VAL A N 1
ATOM 742 C CA . VAL A 1 93 ? -17.423 2.356 3.824 1.00 92.88 93 VAL A CA 1
ATOM 743 C C . VAL A 1 93 ? -17.580 3.840 3.510 1.00 92.88 93 VAL A C 1
ATOM 745 O O . VAL A 1 93 ? -17.023 4.683 4.211 1.00 92.88 93 VAL A O 1
ATOM 748 N N . GLU A 1 94 ? -18.336 4.185 2.468 1.00 87.62 94 GLU A N 1
ATOM 749 C CA . GLU A 1 94 ? -18.623 5.578 2.106 1.00 87.62 94 GLU A CA 1
ATOM 750 C C . GLU A 1 94 ? -20.022 5.994 2.580 1.00 87.62 94 GLU A C 1
ATOM 752 O O . GLU A 1 94 ? -21.017 5.354 2.248 1.00 87.62 94 GLU A O 1
ATOM 757 N N . PHE A 1 95 ? -20.099 7.089 3.337 1.00 87.56 95 PHE A N 1
ATOM 758 C CA . PHE A 1 95 ? -21.348 7.677 3.816 1.00 87.56 95 PHE A CA 1
ATOM 759 C C . PHE A 1 95 ? -21.245 9.207 3.812 1.00 87.56 95 PHE A C 1
ATOM 761 O O . PHE A 1 95 ? -20.315 9.771 4.380 1.00 87.56 95 PHE A O 1
ATOM 768 N N . GLU A 1 96 ? -22.176 9.889 3.136 1.00 85.69 96 GLU A N 1
ATOM 769 C CA . GLU A 1 96 ? -22.247 11.363 3.063 1.00 85.69 96 GLU A CA 1
ATOM 770 C C . GLU A 1 96 ? -20.920 12.060 2.688 1.00 85.69 96 GLU A C 1
ATOM 772 O O . GLU A 1 96 ? -20.568 13.108 3.226 1.00 85.69 96 GLU A O 1
ATOM 777 N N . ARG A 1 97 ? -20.176 11.499 1.721 1.00 81.81 97 ARG A N 1
ATOM 778 C CA . ARG A 1 97 ? -18.838 11.965 1.278 1.00 81.81 97 ARG A CA 1
ATOM 779 C C . ARG A 1 97 ? -17.718 11.777 2.310 1.00 81.81 97 ARG A C 1
ATOM 781 O O . ARG A 1 97 ? -16.601 12.247 2.091 1.00 81.81 97 ARG A O 1
ATOM 788 N N . ILE A 1 98 ? -17.989 11.079 3.407 1.00 84.62 98 ILE A N 1
ATOM 789 C CA . ILE A 1 98 ? -17.005 10.656 4.400 1.00 84.62 98 ILE A CA 1
ATOM 790 C C . ILE A 1 98 ? -16.724 9.170 4.182 1.00 84.62 98 ILE A C 1
ATOM 792 O O . ILE A 1 98 ? -17.637 8.373 3.976 1.00 84.62 98 ILE A O 1
ATOM 796 N N . LYS A 1 99 ? -15.444 8.793 4.215 1.00 82.31 99 LYS A N 1
ATOM 797 C CA . LYS A 1 99 ? -15.028 7.390 4.165 1.00 82.31 99 LYS A CA 1
ATOM 798 C C . LYS A 1 99 ? -14.611 6.931 5.553 1.00 82.31 99 LYS A C 1
ATOM 800 O O . LYS A 1 99 ? -13.784 7.576 6.197 1.00 82.31 99 LYS A O 1
ATOM 805 N N . PHE A 1 100 ? -15.172 5.812 5.977 1.00 86.69 100 PHE A N 1
ATOM 806 C CA . PHE A 1 100 ? -14.870 5.136 7.225 1.00 86.69 100 PHE A CA 1
ATOM 807 C C . PHE A 1 100 ? -13.996 3.927 6.933 1.00 86.69 100 PHE A C 1
ATOM 809 O O . PHE A 1 100 ? -14.165 3.265 5.912 1.00 86.69 100 PHE A O 1
ATOM 816 N N . LEU A 1 101 ? -13.060 3.660 7.836 1.00 86.31 101 LEU A N 1
ATOM 817 C CA . LEU A 1 101 ? -12.292 2.428 7.843 1.00 86.31 101 LEU A CA 1
ATOM 818 C C . LEU A 1 101 ? -12.811 1.574 8.998 1.00 86.31 101 LEU A C 1
ATOM 820 O O . LEU A 1 101 ? -12.758 2.026 10.146 1.00 86.31 101 LEU A O 1
ATOM 824 N N . VAL A 1 102 ? -13.304 0.383 8.673 1.00 84.81 102 VAL A N 1
ATOM 825 C CA . VAL A 1 102 ? -13.858 -0.593 9.621 1.00 84.81 102 VAL A CA 1
ATOM 826 C C . VAL A 1 102 ? -12.978 -1.831 9.658 1.00 84.81 102 VAL A C 1
ATOM 828 O O . VAL A 1 102 ? -12.506 -2.244 8.573 1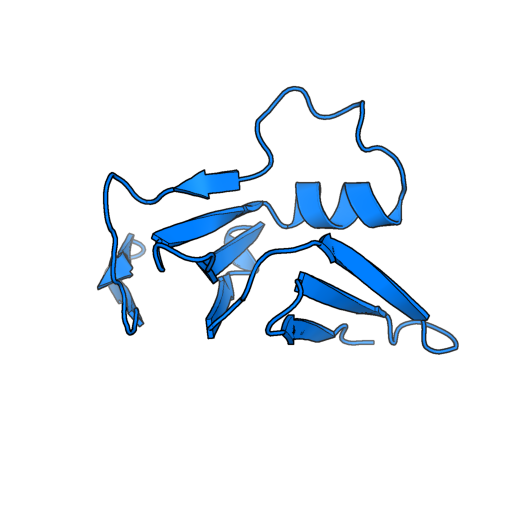.00 84.81 102 VAL A O 1
#

Sequence (102 aa):
GVNLLIGTENGLMLLDRSGQGKVYQLISRRKFRQMEVLDGQNILVTVSGEKCRVRVYYLSWLRSKILRTDGIEKRSGWINVGDLQCAIHFEIVEFERIKFLV

Secondary structure (DSSP, 8-state):
---EEEE-SSEEEEEE-SSS-EEEEEEES--EEEEEEEGGGTEEEEEETTTTEEEEEEHHHHHHHHHT-TTT--S-SEEESTT--S-----EEEETTEEEE-

InterPro domains:
  IPR001180 Citron homology (CNH) domain [PF00780] (1-102)
  IPR051700 STE20 Ser/Thr Protein Kinase [PTHR47096] (1-102)